Protein AF-A0A8E0V0X7-F1 (afdb_monomer)

Mean predicted aligned error: 11.11 Å

Organism: NCBI:txid91492

pLDDT: mean 77.58, std 14.42, range [31.06, 97.88]

Structure (mmCIF, N/CA/C/O backbone):
data_AF-A0A8E0V0X7-F1
#
_entry.id   AF-A0A8E0V0X7-F1
#
loop_
_atom_site.group_PDB
_atom_site.id
_atom_site.type_symbol
_atom_site.label_atom_id
_atom_site.label_alt_id
_atom_site.label_comp_id
_atom_site.label_asym_id
_atom_site.label_entity_id
_atom_site.label_seq_id
_atom_site.pdbx_PDB_ins_code
_atom_site.Cartn_x
_atom_site.Cartn_y
_atom_site.Cartn_z
_atom_site.occupancy
_atom_site.B_iso_or_equiv
_atom_site.auth_seq_id
_atom_site.auth_comp_id
_atom_site.auth_asym_id
_atom_site.auth_atom_id
_atom_site.pdbx_PDB_model_num
ATOM 1 N N . MET A 1 1 ? 5.341 22.296 15.695 1.00 73.69 1 MET A N 1
ATOM 2 C CA . MET A 1 1 ? 4.302 22.949 14.866 1.00 73.69 1 MET A CA 1
ATOM 3 C C . MET A 1 1 ? 3.496 23.935 15.708 1.00 73.69 1 MET A C 1
ATOM 5 O O . MET A 1 1 ? 3.380 23.708 16.909 1.00 73.69 1 MET A O 1
ATOM 9 N N . LYS A 1 2 ? 2.974 25.011 15.111 1.00 76.94 2 LYS A N 1
ATOM 10 C CA . LYS A 1 2 ? 2.013 25.957 15.705 1.00 76.94 2 LYS A CA 1
ATOM 11 C C . LYS A 1 2 ? 0.987 26.369 14.646 1.00 76.94 2 LYS A C 1
ATOM 13 O O . LYS A 1 2 ? 1.345 26.444 13.472 1.00 76.94 2 LYS A O 1
ATOM 18 N N . TYR A 1 3 ? -0.249 26.637 15.056 1.00 81.25 3 TYR A N 1
ATOM 19 C CA . TYR A 1 3 ? -1.213 27.289 14.177 1.00 81.25 3 TYR A CA 1
ATOM 20 C C . TYR A 1 3 ? -0.900 28.785 14.096 1.00 81.25 3 TYR A C 1
ATOM 22 O O . TYR A 1 3 ? -0.595 29.407 15.115 1.00 81.25 3 TYR A O 1
ATOM 30 N N . VAL A 1 4 ? -0.925 29.334 12.887 1.00 87.38 4 VAL A N 1
ATOM 31 C CA . VAL A 1 4 ? -0.727 30.755 12.598 1.00 87.38 4 VAL A CA 1
ATOM 32 C C . VAL A 1 4 ? -1.836 31.181 11.657 1.00 87.38 4 VAL A C 1
ATOM 34 O O . VAL A 1 4 ? -2.004 30.581 10.603 1.00 87.38 4 VAL A O 1
ATOM 37 N N . GLU A 1 5 ? -2.612 32.178 12.053 1.00 91.25 5 GLU A N 1
ATOM 38 C CA . GLU A 1 5 ? -3.647 32.746 11.199 1.00 91.25 5 GLU A CA 1
ATOM 39 C C . GLU A 1 5 ? -3.070 33.940 10.434 1.00 91.25 5 GLU A C 1
ATOM 41 O O . GLU A 1 5 ? -2.552 34.876 11.039 1.00 91.25 5 GLU A O 1
ATOM 46 N N . GLU A 1 6 ? -3.142 33.898 9.105 1.00 91.81 6 GLU A N 1
ATOM 47 C CA . GLU A 1 6 ? -2.741 34.994 8.218 1.00 91.81 6 GLU A CA 1
ATOM 48 C C . GLU A 1 6 ? -3.850 35.198 7.182 1.00 91.81 6 GLU A C 1
ATOM 50 O O . GLU A 1 6 ? -4.274 34.248 6.525 1.00 91.81 6 GLU A O 1
ATOM 55 N N . ASN A 1 7 ? -4.349 36.429 7.036 1.00 90.69 7 ASN A N 1
ATOM 56 C CA . ASN A 1 7 ? -5.438 36.766 6.105 1.00 90.69 7 ASN A CA 1
ATOM 57 C C . ASN A 1 7 ? -6.680 35.856 6.246 1.00 90.69 7 ASN A C 1
ATOM 59 O O . ASN A 1 7 ? -7.242 35.412 5.247 1.00 90.69 7 ASN A O 1
ATOM 63 N N . SER A 1 8 ? -7.080 35.543 7.487 1.00 87.06 8 SER A N 1
ATOM 64 C CA . SER A 1 8 ? -8.198 34.634 7.811 1.00 87.06 8 SER A CA 1
ATOM 65 C C . SER A 1 8 ? -8.028 33.190 7.315 1.00 87.06 8 SER A C 1
ATOM 67 O O . SER A 1 8 ? -8.990 32.424 7.267 1.00 87.06 8 SER A O 1
ATOM 69 N N . ILE A 1 9 ? -6.804 32.795 6.958 1.00 84.19 9 ILE A N 1
ATOM 70 C CA . ILE A 1 9 ? -6.441 31.415 6.643 1.00 84.19 9 ILE A CA 1
ATOM 71 C C . ILE A 1 9 ? -5.596 30.879 7.799 1.00 84.19 9 ILE A C 1
ATOM 73 O O . ILE A 1 9 ? -4.605 31.486 8.203 1.00 84.19 9 ILE A O 1
ATOM 77 N N . LEU A 1 10 ? -5.996 29.727 8.339 1.00 83.62 10 LEU A N 1
ATOM 78 C CA . LEU A 1 10 ? -5.277 29.052 9.414 1.00 83.62 10 LEU A CA 1
ATOM 79 C C . LEU A 1 10 ? -4.190 28.142 8.833 1.00 83.62 10 LEU A C 1
ATOM 81 O O . LEU A 1 10 ? -4.474 27.092 8.257 1.00 83.62 10 LEU A O 1
ATOM 85 N N . TYR A 1 11 ? -2.935 28.524 9.023 1.00 82.25 11 TYR A N 1
ATOM 86 C CA . TYR A 1 11 ? -1.763 27.772 8.596 1.00 82.25 11 TYR A CA 1
ATOM 87 C C . TYR A 1 11 ? -1.196 26.939 9.740 1.00 82.25 11 TYR A C 1
ATOM 89 O O . TYR A 1 11 ? -1.152 27.369 10.891 1.00 82.25 11 TYR A O 1
ATOM 97 N N . LEU A 1 12 ? -0.680 25.755 9.418 1.00 79.88 12 LEU A N 1
ATOM 98 C CA . LEU A 1 12 ? 0.163 24.986 10.325 1.00 79.88 12 LEU A CA 1
ATOM 99 C C . LEU A 1 12 ? 1.628 25.253 9.973 1.00 79.88 12 LEU A C 1
ATOM 101 O O . LEU A 1 12 ? 2.114 24.793 8.943 1.00 79.88 12 LEU A O 1
ATOM 105 N N . GLN A 1 13 ? 2.342 25.978 10.830 1.00 80.94 13 GLN A N 1
ATOM 106 C CA . GLN A 1 13 ? 3.747 26.317 10.608 1.00 80.94 13 GLN A CA 1
ATOM 107 C C . GLN A 1 13 ? 4.673 25.515 11.526 1.00 80.94 13 GLN A C 1
ATOM 109 O O . GLN A 1 13 ? 4.383 25.257 12.703 1.00 80.94 13 GLN A O 1
ATOM 114 N N . TYR A 1 14 ? 5.839 25.142 11.000 1.00 73.88 14 TYR A N 1
ATOM 115 C CA . TYR A 1 14 ? 6.911 24.567 11.803 1.00 73.88 14 TYR A CA 1
ATOM 116 C C . TYR A 1 14 ? 7.523 25.634 12.716 1.00 73.88 14 TYR A C 1
ATOM 118 O O . TYR A 1 14 ? 7.797 26.757 12.300 1.00 73.88 14 TYR A O 1
ATOM 126 N N . ASN A 1 15 ? 7.721 25.291 13.990 1.00 69.69 15 ASN A N 1
ATOM 127 C CA . ASN A 1 15 ? 8.281 26.217 14.970 1.00 69.69 15 ASN A CA 1
ATOM 128 C C . ASN A 1 15 ? 9.776 25.926 15.129 1.00 69.69 15 ASN A C 1
ATOM 130 O O . ASN A 1 15 ? 10.178 25.198 16.033 1.00 69.69 15 ASN A O 1
ATOM 134 N N . VAL A 1 16 ? 10.577 26.506 14.233 1.00 66.94 16 VAL A N 1
ATOM 135 C CA . VAL A 1 16 ? 12.039 26.325 14.169 1.00 66.94 16 VAL A CA 1
ATOM 136 C C . VAL A 1 16 ? 12.724 26.689 15.494 1.00 66.94 16 VAL A C 1
ATOM 138 O O . VAL A 1 16 ? 13.739 26.098 15.855 1.00 66.94 16 VAL A O 1
ATOM 141 N N . THR A 1 17 ? 12.178 27.651 16.239 1.00 63.72 17 THR A N 1
ATOM 142 C CA . THR A 1 17 ? 12.771 28.176 17.475 1.00 63.72 17 THR A CA 1
ATOM 143 C C . THR A 1 17 ? 12.666 27.195 18.643 1.00 63.72 17 THR A C 1
ATOM 145 O O . THR A 1 17 ? 13.581 27.127 19.459 1.00 63.72 17 THR A O 1
ATOM 148 N N . ARG A 1 18 ? 11.587 26.401 18.702 1.00 61.84 18 ARG A N 1
ATOM 149 C CA . ARG A 1 18 ? 11.367 25.385 19.747 1.00 61.84 18 ARG A CA 1
ATOM 150 C C . ARG A 1 18 ? 12.381 24.241 19.662 1.00 61.84 18 ARG A C 1
ATOM 152 O O . ARG A 1 18 ? 12.870 23.785 20.692 1.00 61.84 18 ARG A O 1
ATOM 159 N N . ASP A 1 19 ? 12.725 23.823 18.447 1.00 57.66 19 ASP A N 1
ATOM 160 C CA . ASP A 1 19 ? 13.541 22.624 18.219 1.00 57.66 19 ASP A CA 1
ATOM 161 C C . ASP A 1 19 ? 15.054 22.909 18.198 1.00 57.66 19 ASP A C 1
ATOM 163 O O . ASP A 1 19 ? 15.856 21.986 18.305 1.00 57.66 19 ASP A O 1
ATOM 167 N N . LYS A 1 20 ? 15.475 24.185 18.143 1.00 61.06 20 LYS A N 1
ATOM 168 C CA . LYS A 1 20 ? 16.893 24.574 18.297 1.00 61.06 20 LYS A CA 1
ATOM 169 C C . LYS A 1 20 ? 17.395 24.544 19.747 1.00 61.06 20 LYS A C 1
ATOM 171 O O . LYS A 1 20 ? 18.603 24.505 19.952 1.00 61.06 20 LYS A O 1
ATOM 176 N N . GLN A 1 21 ? 16.507 24.596 20.744 1.00 59.03 21 GLN A N 1
ATOM 177 C CA . GLN A 1 21 ? 16.893 24.775 22.155 1.00 59.03 21 GLN A CA 1
ATOM 178 C C . GLN A 1 21 ? 16.776 23.504 23.012 1.00 59.03 21 GLN A C 1
ATOM 180 O O . GLN A 1 21 ? 17.298 23.471 24.124 1.00 59.03 21 GLN A O 1
ATOM 185 N N . GLN A 1 22 ? 16.122 22.446 22.527 1.00 59.38 22 GLN A N 1
ATOM 186 C CA . GLN A 1 22 ? 15.947 21.185 23.256 1.00 59.38 22 GLN A CA 1
ATOM 187 C C . GLN A 1 22 ? 15.997 20.011 22.279 1.00 59.38 22 GLN A C 1
ATOM 189 O O . GLN A 1 22 ? 15.592 20.158 21.130 1.00 59.38 22 GLN A O 1
ATOM 194 N N . ARG A 1 23 ? 16.429 18.825 22.743 1.00 65.75 23 ARG A N 1
ATOM 195 C CA . ARG A 1 23 ? 16.149 17.577 22.012 1.00 65.75 23 ARG A CA 1
ATOM 196 C C . ARG A 1 23 ? 14.637 17.547 21.749 1.00 65.75 23 ARG A C 1
ATOM 198 O O . ARG A 1 23 ? 13.889 17.546 22.733 1.00 65.75 23 ARG A O 1
ATOM 205 N N . PRO A 1 24 ? 14.180 17.581 20.487 1.00 64.12 24 PRO A N 1
ATOM 206 C CA . PRO A 1 24 ? 12.766 17.733 20.190 1.00 64.12 24 PRO A CA 1
ATOM 207 C C . PRO A 1 24 ? 12.007 16.559 20.802 1.00 64.12 24 PRO A C 1
ATOM 209 O O . PRO A 1 24 ? 12.227 15.400 20.448 1.00 64.12 24 PRO A O 1
ATOM 212 N N . LYS A 1 25 ? 11.137 16.848 21.775 1.00 70.62 25 LYS A N 1
ATOM 213 C CA . LYS A 1 25 ? 10.213 15.839 22.294 1.00 70.62 25 LYS A CA 1
ATOM 214 C C . LYS A 1 25 ? 9.185 15.549 21.198 1.00 70.62 25 LYS A C 1
ATOM 216 O O . LYS A 1 25 ? 8.638 16.510 20.646 1.00 70.62 25 LYS A O 1
ATOM 221 N N . PRO A 1 26 ? 8.891 14.273 20.890 1.00 78.00 26 PRO A N 1
ATOM 222 C CA . PRO A 1 26 ? 7.844 13.954 19.932 1.00 78.00 26 PRO A CA 1
ATOM 223 C C . PRO A 1 26 ? 6.530 14.589 20.398 1.00 78.00 26 PRO A C 1
ATOM 225 O O . PRO A 1 26 ? 6.169 14.520 21.572 1.00 78.00 26 PRO A O 1
ATOM 228 N N . SER A 1 27 ? 5.838 15.253 19.476 1.00 76.12 27 SER A N 1
ATOM 229 C CA . SER A 1 27 ? 4.520 15.840 19.713 1.00 76.12 27 SER A CA 1
ATOM 230 C C . SER A 1 27 ? 3.569 15.363 18.626 1.00 76.12 27 SER A C 1
ATOM 232 O O . SER A 1 27 ? 3.966 15.234 17.469 1.00 76.12 27 SER A O 1
ATOM 234 N N . ILE A 1 28 ? 2.332 15.062 19.013 1.00 79.06 28 ILE A N 1
ATOM 235 C CA . ILE A 1 28 ? 1.307 14.504 18.130 1.00 79.06 28 ILE A CA 1
ATOM 236 C C . ILE A 1 28 ? 0.306 15.612 17.804 1.00 79.06 28 ILE A C 1
ATOM 238 O O . ILE A 1 28 ? -0.108 16.357 18.691 1.00 79.06 28 ILE A O 1
ATOM 242 N N . PHE A 1 29 ? -0.080 15.720 16.535 1.00 80.81 29 PHE A N 1
ATOM 243 C CA . PHE A 1 29 ? -1.134 16.619 16.074 1.00 80.81 29 PHE A CA 1
ATOM 244 C C . PHE A 1 29 ? -1.990 15.909 15.021 1.00 80.81 29 PHE A C 1
ATOM 246 O O . PHE A 1 29 ? -1.469 15.172 14.184 1.00 80.81 29 PHE A O 1
ATOM 253 N N . LEU A 1 30 ? -3.308 16.110 15.069 1.00 84.25 30 LEU A N 1
ATOM 254 C CA . LEU A 1 30 ? -4.240 15.533 14.103 1.00 84.25 30 LEU A CA 1
ATOM 255 C C . LEU A 1 30 ? -4.405 16.485 12.914 1.00 84.25 30 LEU A C 1
ATOM 257 O O . LEU A 1 30 ? -4.839 17.617 13.096 1.00 84.25 30 LEU A O 1
ATOM 261 N N . ILE A 1 31 ? -4.078 16.016 11.707 1.00 83.31 31 ILE A N 1
ATOM 262 C CA . ILE A 1 31 ? -4.257 16.789 10.462 1.00 83.31 31 ILE A CA 1
ATOM 263 C C . ILE A 1 31 ? -5.650 16.559 9.875 1.00 83.31 31 ILE A C 1
ATOM 265 O O . ILE A 1 31 ? -6.316 17.494 9.442 1.00 83.31 31 ILE A O 1
ATOM 269 N N . LYS A 1 32 ? -6.077 15.295 9.812 1.00 84.62 32 LYS A N 1
ATOM 270 C CA . LYS A 1 32 ? -7.306 14.888 9.134 1.00 84.62 32 LYS A CA 1
ATOM 271 C C . LYS A 1 32 ? -7.827 13.586 9.722 1.00 84.62 32 LYS A C 1
ATOM 273 O O . LYS A 1 32 ? -7.058 12.652 9.930 1.00 84.62 32 LYS A O 1
ATOM 278 N N . VAL A 1 33 ? -9.140 13.508 9.898 1.00 89.00 33 VAL A N 1
ATOM 279 C CA . VAL A 1 33 ? -9.874 12.270 10.168 1.00 89.00 33 VAL A CA 1
ATOM 280 C C . VAL A 1 33 ? -10.932 12.103 9.083 1.00 89.00 33 VAL A C 1
ATOM 282 O O . VAL A 1 33 ? -11.534 13.085 8.654 1.00 89.00 33 VAL A O 1
ATOM 285 N N . ASN A 1 34 ? -11.129 10.881 8.593 1.00 88.06 34 ASN A N 1
ATOM 286 C CA . ASN A 1 34 ? -12.222 10.574 7.674 1.00 88.06 34 ASN A CA 1
ATOM 287 C C . ASN A 1 34 ? -12.999 9.376 8.223 1.00 88.06 34 ASN A C 1
ATOM 289 O O . ASN A 1 34 ? -12.361 8.384 8.575 1.00 88.06 34 ASN A O 1
ATOM 293 N N . PRO A 1 35 ? -14.340 9.414 8.248 1.00 86.81 35 PRO A N 1
ATOM 294 C CA . PRO A 1 35 ? -15.169 8.293 8.687 1.00 86.81 35 PRO A CA 1
ATOM 295 C C . PRO A 1 35 ? -15.333 7.263 7.558 1.00 86.81 35 PRO A C 1
ATOM 297 O O . PRO A 1 35 ? -16.439 6.935 7.143 1.00 86.81 35 PRO A O 1
ATOM 300 N N . ARG A 1 36 ? -14.218 6.801 6.992 1.00 85.94 36 ARG A N 1
ATOM 301 C CA . ARG A 1 36 ? -14.188 5.774 5.947 1.00 85.94 36 ARG A CA 1
ATOM 302 C C . ARG A 1 36 ? -12.903 4.961 6.050 1.00 85.94 36 ARG A C 1
ATOM 304 O O . ARG A 1 36 ? -11.904 5.496 6.542 1.00 85.94 36 ARG A O 1
ATOM 311 N N . PRO A 1 37 ? -12.884 3.727 5.524 1.00 85.19 37 PRO A N 1
ATOM 312 C CA . PRO A 1 37 ? -11.637 3.004 5.369 1.00 85.19 37 PRO A CA 1
ATOM 313 C C . PRO A 1 37 ? -10.612 3.811 4.543 1.00 85.19 37 PRO A C 1
ATOM 315 O O . PRO A 1 37 ? -10.986 4.684 3.734 1.00 85.19 37 PRO A O 1
ATOM 318 N N . PRO A 1 38 ? -9.307 3.564 4.755 1.00 84.31 38 PRO A N 1
ATOM 319 C CA . PRO A 1 38 ? -8.259 4.179 3.951 1.00 84.31 38 PRO A CA 1
ATOM 320 C C . PRO A 1 38 ? -8.398 3.795 2.468 1.00 84.31 38 PRO A C 1
ATOM 322 O O . PRO A 1 38 ? -9.196 2.942 2.090 1.00 84.31 38 PRO A O 1
ATOM 325 N N . GLY A 1 39 ? -7.639 4.467 1.598 1.00 84.75 39 GLY A N 1
ATOM 326 C CA . GLY A 1 39 ? -7.574 4.068 0.186 1.00 84.75 39 GLY A CA 1
ATOM 327 C C . GLY A 1 39 ? -6.999 2.655 0.018 1.00 84.75 39 GLY A C 1
ATOM 328 O O . GLY A 1 39 ? -6.403 2.126 0.952 1.00 84.75 39 GLY A O 1
ATOM 329 N N . TYR A 1 40 ? -7.137 2.082 -1.184 1.00 82.12 40 TYR A N 1
ATOM 330 C CA . TYR A 1 40 ? -6.767 0.693 -1.503 1.00 82.12 40 TYR A CA 1
ATOM 331 C C . TYR A 1 40 ? -5.421 0.251 -0.910 1.00 82.12 40 TYR A C 1
ATOM 333 O O . TYR A 1 40 ? -5.373 -0.735 -0.191 1.00 82.12 40 TYR A O 1
ATOM 341 N N . TYR A 1 41 ? -4.348 1.018 -1.114 1.00 79.00 41 TYR A N 1
ATOM 342 C CA . TYR A 1 41 ? -3.033 0.646 -0.583 1.00 79.00 41 TYR A CA 1
ATOM 343 C C . TYR A 1 41 ? -2.991 0.633 0.948 1.00 79.00 41 TYR A C 1
ATOM 345 O O . TYR A 1 41 ? -2.468 -0.305 1.527 1.00 79.00 41 TYR A O 1
ATOM 353 N N . GLY A 1 42 ? -3.639 1.591 1.619 1.00 80.44 42 GLY A N 1
ATOM 354 C CA . GLY A 1 42 ? -3.730 1.579 3.081 1.00 80.44 42 GLY A CA 1
ATOM 355 C C . GLY A 1 42 ? -4.543 0.398 3.622 1.00 80.44 42 GLY A C 1
ATOM 356 O O . GLY A 1 42 ? -4.217 -0.120 4.683 1.00 80.44 42 GLY A O 1
ATOM 357 N N . LEU A 1 43 ? -5.569 -0.054 2.893 1.00 86.81 43 LEU A N 1
ATOM 358 C CA . LEU A 1 43 ? -6.314 -1.273 3.230 1.00 86.81 43 LEU A CA 1
ATOM 359 C C . LEU A 1 43 ? -5.427 -2.513 3.113 1.00 86.81 43 LEU A C 1
ATOM 361 O O . LEU A 1 43 ? -5.338 -3.298 4.054 1.00 86.81 43 LEU A O 1
ATOM 365 N N . THR A 1 44 ? -4.745 -2.661 1.979 1.00 82.25 44 THR A N 1
ATOM 366 C CA . THR A 1 44 ? -3.874 -3.806 1.711 1.00 82.25 44 THR A CA 1
ATOM 367 C C . THR A 1 44 ? -2.716 -3.875 2.705 1.00 82.25 44 THR A C 1
ATOM 369 O O . THR A 1 44 ? -2.408 -4.945 3.226 1.00 82.25 44 THR A O 1
ATOM 372 N N . SER A 1 45 ? -2.124 -2.730 3.040 1.00 77.88 45 SER A N 1
ATOM 373 C CA . SER A 1 45 ? -1.036 -2.644 4.011 1.00 77.88 45 SER A CA 1
ATOM 374 C C . SER A 1 45 ? -1.487 -3.021 5.416 1.00 77.88 45 SER A C 1
ATOM 376 O O . SER A 1 45 ? -0.770 -3.741 6.094 1.00 77.88 45 SER A O 1
ATOM 378 N N . LEU A 1 46 ? -2.697 -2.646 5.847 1.00 82.31 46 LEU A N 1
ATOM 379 C CA . LEU A 1 46 ? -3.253 -3.127 7.119 1.00 82.31 46 LEU A CA 1
ATOM 380 C C . LEU A 1 46 ? -3.490 -4.641 7.108 1.00 82.31 46 LEU A C 1
ATOM 382 O O . LEU A 1 46 ? -3.139 -5.318 8.077 1.00 82.31 46 LEU A O 1
ATOM 386 N N . ALA A 1 47 ? -4.044 -5.166 6.013 1.00 86.19 47 ALA A N 1
ATOM 387 C CA . ALA A 1 47 ? -4.312 -6.591 5.862 1.00 86.19 47 ALA A CA 1
ATOM 388 C C . ALA A 1 47 ? -3.026 -7.413 5.909 1.00 86.19 47 ALA A C 1
ATOM 390 O O . ALA A 1 47 ? -2.977 -8.428 6.596 1.00 86.19 47 ALA A O 1
ATOM 391 N N . TRP A 1 48 ? -1.954 -6.962 5.260 1.00 80.50 48 TRP A N 1
ATOM 392 C CA . TRP A 1 48 ? -0.670 -7.628 5.413 1.00 80.50 48 TRP A CA 1
ATOM 393 C C . TRP A 1 48 ? -0.076 -7.383 6.782 1.00 80.50 48 TRP A C 1
ATOM 395 O O . TRP A 1 48 ? 0.313 -8.347 7.422 1.00 80.50 48 TRP A O 1
ATOM 405 N N . THR A 1 49 ? 0.031 -6.145 7.262 1.00 80.62 49 THR A N 1
ATOM 406 C CA . THR A 1 49 ? 0.731 -5.8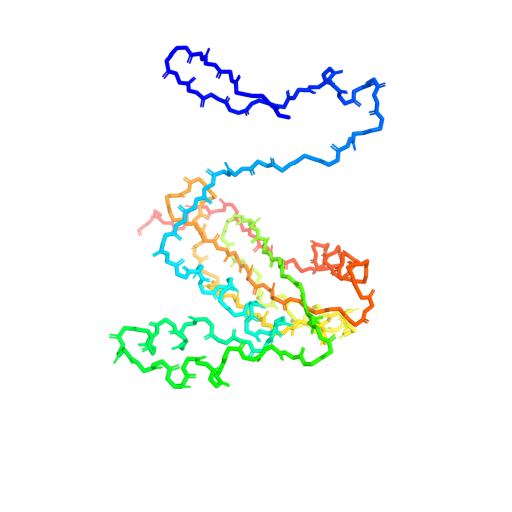55 8.522 1.00 80.62 49 THR A CA 1
ATOM 407 C C . THR A 1 49 ? 0.091 -6.571 9.701 1.00 80.62 49 THR A C 1
ATOM 409 O O . THR A 1 49 ? 0.809 -7.122 10.532 1.00 80.62 49 THR A O 1
ATOM 412 N N . TYR A 1 50 ? -1.235 -6.594 9.773 1.00 85.69 50 TYR A N 1
ATOM 413 C CA . TYR A 1 50 ? -1.952 -7.096 10.937 1.00 85.69 50 TYR A CA 1
ATOM 414 C C . TYR A 1 50 ? -2.745 -8.370 10.671 1.00 85.69 50 TYR A C 1
ATOM 416 O O . TYR A 1 50 ? -3.193 -8.974 11.633 1.00 85.69 50 TYR A O 1
ATOM 424 N N . GLY A 1 51 ? -2.922 -8.799 9.422 1.00 88.12 51 GLY A N 1
ATOM 425 C CA . GLY A 1 51 ? -3.796 -9.932 9.096 1.00 88.12 51 GLY A CA 1
ATOM 426 C C . GLY A 1 51 ? -5.281 -9.569 9.070 1.00 88.12 51 GLY A C 1
ATOM 427 O O . GLY A 1 51 ? -6.118 -10.459 8.963 1.00 88.12 51 GLY A O 1
ATOM 428 N N . VAL A 1 52 ? -5.617 -8.277 9.166 1.00 90.94 52 VAL A N 1
ATOM 429 C CA . VAL A 1 52 ? -6.998 -7.797 9.306 1.00 90.94 52 VAL A CA 1
ATOM 430 C C . VAL A 1 52 ? -7.446 -7.077 8.036 1.00 90.94 52 VAL A C 1
ATOM 432 O O . VAL A 1 52 ? -6.923 -6.015 7.694 1.00 90.94 52 VAL A O 1
ATOM 435 N N . ASP A 1 53 ? -8.452 -7.622 7.354 1.00 91.44 53 ASP A N 1
ATOM 436 C CA . ASP A 1 53 ? -9.037 -7.014 6.155 1.00 91.44 53 ASP A CA 1
ATOM 437 C C . ASP A 1 53 ? -10.109 -5.975 6.524 1.00 91.44 53 ASP A C 1
ATOM 439 O O . ASP A 1 53 ? -11.281 -6.281 6.750 1.00 91.44 53 ASP A O 1
ATOM 443 N N . TYR A 1 54 ? -9.705 -4.707 6.547 1.00 91.44 54 TYR A N 1
ATOM 444 C CA . TYR A 1 54 ? -10.585 -3.589 6.892 1.00 91.44 54 TYR A CA 1
ATOM 445 C C . TYR A 1 54 ? -11.703 -3.345 5.869 1.00 91.44 54 TYR A C 1
ATOM 447 O O . TYR A 1 54 ? -12.722 -2.748 6.222 1.00 91.44 54 TYR A O 1
ATOM 455 N N . PHE A 1 55 ? -11.547 -3.783 4.616 1.00 91.62 55 PHE A N 1
ATOM 456 C CA . PHE A 1 55 ? -12.612 -3.664 3.625 1.00 91.62 55 PHE A CA 1
ATOM 457 C C . PHE A 1 55 ? -13.699 -4.701 3.897 1.00 91.62 55 PHE A C 1
ATOM 459 O O . PHE A 1 55 ? -14.875 -4.345 3.972 1.00 91.62 55 PHE A O 1
ATOM 466 N N . ALA A 1 56 ? -13.305 -5.953 4.139 1.00 92.94 56 ALA A N 1
ATOM 467 C CA . ALA A 1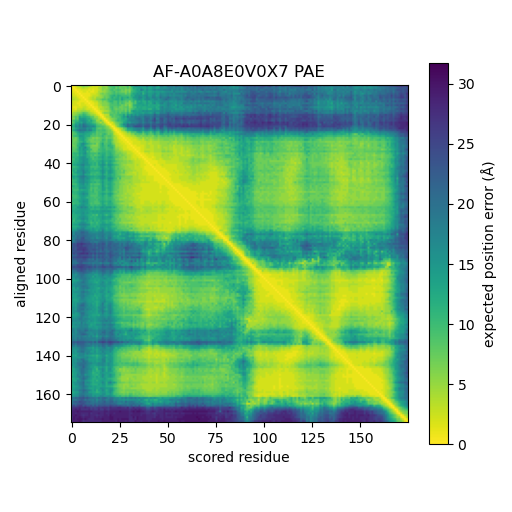 56 ? -14.230 -7.009 4.537 1.00 92.94 56 ALA A CA 1
ATOM 468 C C . ALA A 1 56 ? -14.976 -6.640 5.829 1.00 92.94 56 ALA A C 1
ATOM 470 O O . ALA A 1 56 ? -16.203 -6.744 5.879 1.00 92.94 56 ALA A O 1
ATOM 471 N N . LEU A 1 57 ? -14.270 -6.119 6.840 1.00 94.50 57 LEU A N 1
ATOM 472 C CA . LEU A 1 57 ? -14.898 -5.634 8.074 1.00 94.50 57 LEU A CA 1
ATOM 473 C C . LEU A 1 57 ? -15.889 -4.490 7.818 1.00 94.50 57 LEU A C 1
ATOM 475 O O . LEU A 1 57 ? -16.962 -4.465 8.417 1.00 94.50 57 LEU A O 1
ATOM 479 N N . HIS A 1 58 ? -15.571 -3.563 6.911 1.00 93.00 58 HIS A N 1
ATOM 480 C CA . HIS A 1 58 ? -16.478 -2.472 6.556 1.00 93.00 58 HIS A CA 1
ATOM 481 C C . HIS A 1 58 ? -17.757 -2.974 5.866 1.00 93.00 58 HIS A C 1
ATOM 483 O O . HIS A 1 58 ? -18.848 -2.494 6.172 1.00 93.00 58 HIS A O 1
ATOM 489 N N . VAL A 1 59 ? -17.643 -3.973 4.984 1.00 94.38 59 VAL A N 1
ATOM 490 C CA . VAL A 1 59 ? -18.800 -4.625 4.349 1.00 94.38 59 VAL A CA 1
ATOM 491 C C . VAL A 1 59 ? -19.651 -5.355 5.389 1.00 94.38 59 VAL A C 1
ATOM 493 O O . VAL A 1 59 ? -20.867 -5.183 5.410 1.00 94.38 59 VAL A O 1
ATOM 496 N N . LEU A 1 60 ? -19.035 -6.120 6.294 1.00 96.31 60 LEU A N 1
ATOM 497 C CA . LEU A 1 60 ? -19.757 -6.816 7.365 1.00 96.31 60 LEU A CA 1
ATOM 498 C C . LEU A 1 60 ? -20.466 -5.842 8.309 1.00 96.31 60 LEU A C 1
ATOM 500 O O . LEU A 1 60 ? -21.596 -6.099 8.719 1.00 96.31 60 LEU A O 1
ATOM 504 N N . HIS A 1 61 ? -19.841 -4.700 8.598 1.00 94.38 61 HIS A N 1
ATOM 505 C CA . HIS A 1 61 ? -20.464 -3.629 9.366 1.00 94.38 61 HIS A CA 1
ATOM 506 C C . HIS A 1 61 ? -21.708 -3.077 8.662 1.00 94.38 61 HIS A C 1
ATOM 508 O O . HIS A 1 61 ? -22.741 -2.903 9.302 1.00 94.38 61 HIS A O 1
ATOM 514 N N . ALA A 1 62 ? -21.653 -2.859 7.345 1.00 95.00 62 ALA A N 1
ATOM 515 C CA . ALA A 1 62 ? -22.821 -2.431 6.572 1.00 95.00 62 ALA A CA 1
ATOM 516 C C . ALA A 1 62 ? -23.963 -3.469 6.578 1.00 95.00 62 ALA A C 1
ATOM 518 O O . ALA A 1 62 ? -25.126 -3.097 6.450 1.00 95.00 62 ALA A O 1
ATOM 519 N N . LEU A 1 63 ? -23.639 -4.754 6.757 1.00 97.25 63 LEU A N 1
ATOM 520 C CA . LEU A 1 63 ? -24.603 -5.853 6.874 1.00 97.25 63 LEU A CA 1
ATOM 521 C C . LEU A 1 63 ? -25.090 -6.104 8.314 1.00 97.25 63 LEU A C 1
ATOM 523 O O . LEU A 1 63 ? -25.975 -6.933 8.509 1.00 97.25 63 LEU A O 1
ATOM 527 N N . GLY A 1 64 ? -24.523 -5.428 9.319 1.00 97.25 64 GLY A N 1
ATOM 528 C CA . GLY A 1 64 ? -24.837 -5.664 10.733 1.00 97.25 64 GLY A CA 1
ATOM 529 C C . GLY A 1 64 ? -24.330 -7.007 11.280 1.00 97.25 64 GLY A C 1
ATOM 530 O O . GLY A 1 64 ? -24.808 -7.467 12.316 1.00 97.25 64 GLY A O 1
ATOM 531 N N . ASP A 1 65 ? -23.374 -7.656 10.609 1.00 97.88 65 ASP A N 1
ATOM 532 C CA . ASP A 1 65 ? -22.843 -8.965 11.011 1.00 97.88 65 ASP A CA 1
ATOM 533 C C . ASP A 1 65 ? -21.724 -8.825 12.052 1.00 97.88 65 ASP A C 1
ATOM 535 O O . ASP A 1 65 ? -20.536 -9.028 11.788 1.00 97.88 65 ASP A O 1
ATOM 539 N N . GLU A 1 66 ? -22.104 -8.456 13.273 1.00 96.62 66 GLU A N 1
ATOM 540 C CA . GLU A 1 66 ? -21.139 -8.243 14.350 1.00 96.62 66 GLU A CA 1
ATOM 541 C C . GLU A 1 66 ? -20.363 -9.504 14.748 1.00 96.62 66 GLU A C 1
ATOM 543 O O . GLU A 1 66 ? -19.230 -9.414 15.226 1.00 96.62 66 GLU A O 1
ATOM 548 N N . ALA A 1 67 ? -20.970 -10.683 14.586 1.00 97.62 67 ALA A N 1
ATOM 549 C CA . ALA A 1 67 ? -20.335 -11.943 14.944 1.00 97.62 67 ALA A CA 1
ATOM 550 C C . ALA A 1 67 ? -19.105 -12.195 14.064 1.00 97.62 67 ALA A C 1
ATOM 552 O O . ALA A 1 67 ? -18.025 -12.480 14.588 1.00 97.62 67 ALA A O 1
ATOM 553 N N . ARG A 1 68 ? -19.238 -12.018 12.741 1.00 96.75 68 ARG A N 1
ATOM 554 C CA . ARG A 1 68 ? -18.098 -12.132 11.823 1.00 96.75 68 ARG A CA 1
ATOM 555 C C . ARG A 1 68 ? -17.112 -10.985 11.976 1.00 96.75 68 ARG A C 1
ATOM 557 O O . ARG A 1 68 ? -15.917 -11.232 11.868 1.00 96.75 68 ARG A O 1
ATOM 564 N N . ILE A 1 69 ? -17.571 -9.768 12.280 1.00 96.56 69 ILE A N 1
ATOM 565 C CA . ILE A 1 69 ? -16.658 -8.650 12.570 1.00 96.56 69 ILE A CA 1
ATOM 566 C C . ILE A 1 69 ? -15.729 -9.018 13.722 1.00 96.56 69 ILE A C 1
ATOM 568 O O . ILE A 1 69 ? -14.516 -8.906 13.571 1.00 96.56 69 ILE A O 1
ATOM 572 N N . ARG A 1 70 ? -16.275 -9.502 14.844 1.00 95.31 70 ARG A N 1
ATOM 573 C CA . ARG A 1 70 ? -15.468 -9.923 15.997 1.00 95.31 70 ARG A CA 1
ATOM 574 C C . ARG A 1 70 ? -14.499 -11.041 15.616 1.00 95.31 70 ARG A C 1
ATOM 576 O O . ARG A 1 70 ? -13.314 -10.914 15.879 1.00 95.31 70 ARG A O 1
ATOM 583 N N . ALA A 1 71 ? -14.981 -12.073 14.925 1.00 94.94 71 ALA A N 1
ATOM 584 C CA . ALA A 1 71 ? -14.150 -13.211 14.533 1.00 94.94 71 ALA A CA 1
ATOM 585 C C . ALA A 1 71 ? -13.000 -12.852 13.570 1.00 94.94 71 ALA A C 1
ATOM 587 O O . ALA A 1 71 ? -11.970 -13.518 13.583 1.00 94.94 71 ALA A O 1
ATOM 588 N N . LEU A 1 72 ? -13.175 -11.833 12.723 1.00 93.75 72 LEU A N 1
ATOM 589 C CA . LEU A 1 72 ? -12.197 -11.427 11.705 1.00 93.75 72 LEU A CA 1
ATOM 590 C C . LEU A 1 72 ? -11.361 -10.200 12.102 1.00 93.75 72 LEU A C 1
ATOM 592 O O . LEU A 1 72 ? -10.493 -9.786 11.338 1.00 93.75 72 LEU A O 1
ATOM 596 N N . SER A 1 73 ? -11.601 -9.614 13.277 1.00 93.56 73 SER A N 1
ATOM 597 C CA . SER A 1 73 ? -10.817 -8.480 13.797 1.00 93.56 73 SER A CA 1
ATOM 598 C C . SER A 1 73 ? -9.595 -8.924 14.607 1.00 93.56 73 SER A C 1
ATOM 600 O O . SER A 1 73 ? -9.017 -8.120 15.336 1.00 93.56 73 SER A O 1
ATOM 602 N N . GLU A 1 74 ? -9.204 -10.192 14.487 1.00 91.81 74 GLU A N 1
ATOM 603 C CA . GLU A 1 74 ? -8.086 -10.778 15.218 1.00 91.81 74 GLU A CA 1
ATOM 604 C C . GLU A 1 74 ? -6.775 -10.549 14.456 1.00 91.81 74 GLU A C 1
ATOM 606 O O . GLU A 1 74 ? -6.599 -11.090 13.358 1.00 91.81 74 GLU A O 1
ATOM 611 N N . PRO A 1 75 ? -5.842 -9.741 14.993 1.00 88.94 75 PRO A N 1
ATOM 612 C CA . PRO A 1 75 ? -4.563 -9.533 14.346 1.00 88.94 75 PRO A CA 1
ATOM 613 C C . PRO A 1 75 ? -3.652 -10.755 14.504 1.00 88.94 75 PRO A C 1
ATOM 615 O O . PRO A 1 75 ? -3.879 -11.645 15.325 1.00 88.94 75 PRO A O 1
ATOM 618 N N . PHE A 1 76 ? -2.544 -10.776 13.766 1.00 81.62 76 PHE A N 1
ATOM 619 C CA . PHE A 1 76 ? -1.510 -11.783 13.974 1.00 81.62 76 PHE A CA 1
ATOM 620 C C . PHE A 1 76 ? -0.998 -11.787 15.420 1.00 81.62 76 PHE A C 1
ATOM 622 O O . PHE A 1 76 ? -0.576 -10.761 15.955 1.00 81.62 76 PHE A O 1
ATOM 629 N N . MET A 1 77 ? -0.930 -12.981 16.011 1.00 78.62 77 MET A N 1
ATOM 630 C CA . MET A 1 77 ? -0.481 -13.198 17.394 1.00 78.62 77 MET A CA 1
ATOM 631 C C . MET A 1 77 ? 0.930 -12.663 17.683 1.00 78.62 77 MET A C 1
ATOM 633 O O . MET A 1 77 ? 1.240 -12.311 18.817 1.00 78.62 77 MET A O 1
ATOM 637 N N . CYS A 1 78 ? 1.789 -12.589 16.663 1.00 74.75 78 CYS A N 1
ATOM 638 C CA . CYS A 1 78 ? 3.166 -12.107 16.783 1.00 74.75 78 CYS A CA 1
ATOM 639 C C . CYS A 1 78 ? 3.314 -10.595 16.523 1.00 74.75 78 CYS A C 1
ATOM 641 O O . CYS A 1 78 ? 4.438 -10.105 16.427 1.00 74.75 78 CYS A O 1
ATOM 643 N N . GLY A 1 79 ? 2.205 -9.856 16.407 1.00 69.31 79 GLY A N 1
ATOM 644 C CA . GLY A 1 79 ? 2.208 -8.418 16.152 1.00 69.31 79 GLY A CA 1
ATOM 645 C C . GLY A 1 79 ? 2.389 -8.036 14.673 1.00 69.31 79 GLY A C 1
ATOM 646 O O . GLY A 1 79 ? 2.243 -8.885 13.790 1.00 69.31 79 GLY A O 1
ATOM 647 N N . PRO A 1 80 ? 2.670 -6.745 14.396 1.00 63.22 80 PRO A N 1
ATOM 648 C CA . PRO A 1 80 ? 2.796 -6.214 13.043 1.00 63.22 80 PRO A CA 1
ATOM 649 C C . PRO A 1 80 ? 3.884 -6.942 12.251 1.00 63.22 80 PRO A C 1
ATOM 651 O O . PRO A 1 80 ? 5.024 -7.037 12.702 1.00 63.22 80 PRO A O 1
ATOM 654 N N . GLN A 1 81 ? 3.554 -7.409 11.051 1.00 71.88 81 GLN A N 1
ATOM 655 C CA . GLN A 1 81 ? 4.493 -8.136 10.200 1.00 71.88 81 GLN A CA 1
ATOM 656 C C . GLN A 1 81 ? 5.184 -7.254 9.141 1.00 71.88 81 GLN A C 1
ATOM 658 O O . GLN A 1 81 ? 6.230 -7.658 8.630 1.00 71.88 81 GLN A O 1
ATOM 663 N N . TYR A 1 82 ? 4.650 -6.063 8.812 1.00 63.16 82 TYR A N 1
ATOM 664 C CA . TYR A 1 82 ? 5.091 -5.253 7.655 1.00 63.16 82 TYR A CA 1
ATOM 665 C C . TYR A 1 82 ? 4.911 -3.726 7.843 1.00 63.16 82 TYR A C 1
ATOM 667 O O . TYR A 1 82 ? 4.216 -3.295 8.762 1.00 63.16 82 TYR A O 1
ATOM 675 N N . ASP A 1 83 ? 5.503 -2.918 6.952 1.00 54.53 83 ASP A N 1
ATOM 676 C CA . ASP A 1 83 ? 5.408 -1.441 6.876 1.00 54.53 83 ASP A CA 1
ATOM 677 C C . ASP A 1 83 ? 5.350 -1.023 5.378 1.00 54.53 83 ASP A C 1
ATOM 679 O O . ASP A 1 83 ? 5.950 -1.699 4.544 1.00 54.53 83 ASP A O 1
ATOM 683 N N . ASP A 1 84 ? 4.677 0.081 5.019 1.00 51.47 84 ASP A N 1
ATOM 684 C CA . ASP A 1 84 ? 4.328 0.449 3.621 1.00 51.47 84 ASP A CA 1
ATOM 685 C C . ASP A 1 84 ? 4.828 1.844 3.170 1.00 51.47 84 ASP A C 1
ATOM 687 O O . ASP A 1 84 ? 4.924 2.764 3.985 1.00 51.47 84 ASP A O 1
ATOM 691 N N . LEU A 1 85 ? 5.111 2.018 1.864 1.00 52.25 85 LEU A N 1
ATOM 692 C CA . LEU A 1 85 ? 5.629 3.237 1.215 1.00 52.25 85 LEU A CA 1
ATOM 693 C C . LEU A 1 85 ? 5.131 3.413 -0.244 1.00 52.25 85 LEU A C 1
ATOM 695 O O . LEU A 1 85 ? 4.873 2.453 -0.953 1.00 52.25 85 LEU A O 1
ATOM 699 N N . SER A 1 86 ? 5.068 4.656 -0.749 1.00 46.66 86 SER A N 1
ATOM 700 C CA . SER A 1 86 ? 4.730 4.969 -2.162 1.00 46.66 86 SER A CA 1
ATOM 701 C C . SER A 1 86 ? 5.630 6.072 -2.762 1.00 46.66 86 SER A C 1
ATOM 703 O O . SER A 1 86 ? 6.063 6.966 -2.034 1.00 46.66 86 SER A O 1
ATOM 705 N N . ARG A 1 87 ? 5.919 6.022 -4.082 1.00 46.28 87 ARG A N 1
ATOM 706 C CA . ARG A 1 87 ? 6.791 6.967 -4.840 1.00 46.28 87 ARG A CA 1
ATOM 707 C C . ARG A 1 87 ? 6.025 7.680 -5.974 1.00 46.28 87 ARG A C 1
ATOM 709 O O . ARG A 1 87 ? 5.015 7.167 -6.449 1.00 46.28 87 ARG A O 1
ATOM 716 N N . ARG A 1 88 ? 6.500 8.861 -6.408 1.00 45.09 88 ARG A N 1
ATOM 717 C CA . ARG A 1 88 ? 5.936 9.685 -7.504 1.00 45.09 88 ARG A CA 1
ATOM 718 C C . ARG A 1 88 ? 7.027 10.277 -8.407 1.00 45.09 88 ARG A C 1
ATOM 720 O O . ARG A 1 88 ? 7.975 10.815 -7.848 1.00 45.09 88 ARG A O 1
ATOM 727 N N . GLU A 1 89 ? 6.847 10.242 -9.734 1.00 49.72 89 GLU A N 1
ATOM 728 C CA . GLU A 1 89 ? 7.636 10.987 -10.755 1.00 49.72 89 GLU A CA 1
ATOM 729 C C . GLU A 1 89 ? 6.755 11.305 -12.001 1.00 49.72 89 GLU A C 1
ATOM 731 O O . GLU A 1 89 ? 5.582 10.922 -11.997 1.00 49.72 89 GLU A O 1
ATOM 736 N N . GLU A 1 90 ? 7.279 12.004 -13.033 1.00 42.91 90 GLU A N 1
ATOM 737 C CA . GLU A 1 90 ? 6.525 12.551 -14.197 1.00 42.91 90 GLU A CA 1
ATOM 738 C C . GLU A 1 90 ? 7.179 12.399 -15.589 1.00 42.91 90 GLU A C 1
ATOM 740 O O . GLU A 1 90 ? 8.397 12.503 -15.690 1.00 42.91 90 GLU A O 1
ATOM 745 N N . GLY A 1 91 ? 6.374 12.207 -16.655 1.00 56.56 91 GLY A N 1
ATOM 746 C CA . GLY A 1 91 ? 6.775 12.287 -18.083 1.00 56.56 91 GLY A CA 1
ATOM 747 C C . GLY A 1 91 ? 6.304 11.109 -18.973 1.00 56.56 91 GLY A C 1
ATOM 748 O O . GLY A 1 91 ? 5.510 10.286 -18.545 1.00 56.56 91 GLY A O 1
ATOM 749 N N . ILE A 1 92 ? 6.726 10.985 -20.238 1.00 58.03 92 ILE A N 1
ATOM 750 C CA . ILE A 1 92 ? 6.263 9.868 -21.104 1.00 58.03 92 ILE A CA 1
ATOM 751 C C . ILE A 1 92 ? 7.051 8.596 -20.810 1.00 58.03 92 ILE A C 1
ATOM 753 O O . ILE A 1 92 ? 8.256 8.594 -21.035 1.00 58.03 92 ILE A O 1
ATOM 757 N N . LEU A 1 93 ? 6.408 7.498 -20.393 1.00 63.12 93 LEU A N 1
ATOM 758 C CA . LEU A 1 93 ? 7.121 6.267 -20.025 1.00 63.12 93 LEU A CA 1
ATOM 759 C C . LEU A 1 93 ? 7.773 5.606 -21.252 1.00 63.12 93 LEU A C 1
ATOM 761 O O . LEU A 1 93 ? 7.106 4.981 -22.079 1.00 63.12 93 LEU A O 1
ATOM 765 N N . THR A 1 94 ? 9.097 5.734 -21.365 1.00 66.69 94 THR A N 1
ATOM 766 C CA . THR A 1 94 ? 9.891 5.188 -22.480 1.00 66.69 94 THR A CA 1
ATOM 767 C C . THR A 1 94 ? 10.536 3.847 -22.152 1.00 66.69 94 THR A C 1
ATOM 769 O O . THR A 1 94 ? 10.779 3.038 -23.056 1.00 66.69 94 THR A O 1
ATOM 772 N N . SER A 1 95 ? 10.796 3.581 -20.871 1.00 63.66 95 SER A N 1
ATOM 773 C CA . SER A 1 95 ? 11.337 2.304 -20.408 1.00 63.66 95 SER A CA 1
ATOM 774 C C . SER A 1 95 ? 10.272 1.206 -20.361 1.00 63.66 95 SER A C 1
ATOM 776 O O . SER A 1 95 ? 9.087 1.473 -20.178 1.00 63.66 95 SER A O 1
ATOM 778 N N . GLY A 1 96 ? 10.705 -0.050 -20.505 1.00 70.56 96 GLY A N 1
ATOM 779 C CA . GLY A 1 96 ? 9.883 -1.214 -20.156 1.00 70.56 96 GLY A CA 1
ATOM 780 C C . GLY A 1 96 ? 9.731 -1.385 -18.639 1.00 70.56 96 GLY A C 1
ATOM 781 O O . GLY A 1 96 ? 10.110 -0.499 -17.874 1.00 70.56 96 GLY A O 1
ATOM 782 N N . ASP A 1 97 ? 9.202 -2.535 -18.213 1.00 78.44 97 ASP A N 1
ATOM 783 C CA . ASP A 1 97 ? 9.064 -2.893 -16.794 1.00 78.44 97 ASP A CA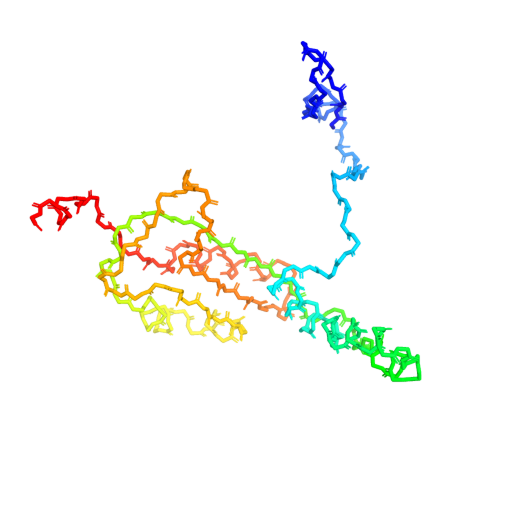 1
ATOM 784 C C . ASP A 1 97 ? 10.441 -2.861 -16.086 1.00 78.44 97 ASP A C 1
ATOM 786 O O . ASP A 1 97 ? 11.308 -3.684 -16.408 1.00 78.44 97 ASP A O 1
ATOM 790 N N . PRO A 1 98 ? 10.669 -1.941 -15.127 1.00 80.88 98 PRO A N 1
ATOM 791 C CA . PRO A 1 98 ? 11.953 -1.812 -14.433 1.00 80.88 98 PRO A CA 1
ATOM 792 C C . PRO A 1 98 ? 12.286 -3.034 -13.568 1.00 80.88 98 PRO A C 1
ATOM 794 O O . PRO A 1 98 ? 13.447 -3.258 -13.217 1.00 80.88 98 PRO A O 1
ATOM 797 N N . ALA A 1 99 ? 11.292 -3.858 -13.235 1.00 84.50 99 ALA A N 1
ATOM 798 C CA . ALA A 1 99 ? 11.459 -4.957 -12.306 1.00 84.50 99 ALA A CA 1
ATOM 799 C C . ALA A 1 99 ? 12.326 -6.098 -12.838 1.00 84.50 99 ALA A C 1
ATOM 801 O O . ALA A 1 99 ? 12.920 -6.815 -12.037 1.00 84.50 99 ALA A O 1
ATOM 802 N N . GLN A 1 100 ? 12.390 -6.303 -14.159 1.00 84.44 100 GLN A N 1
ATOM 803 C CA . GLN A 1 100 ? 13.212 -7.375 -14.723 1.00 84.44 100 GLN A CA 1
ATOM 804 C C . GLN A 1 100 ? 14.689 -7.124 -14.411 1.00 84.44 100 GLN A C 1
ATOM 806 O O . GLN A 1 100 ? 15.332 -7.951 -13.769 1.00 84.44 100 GLN A O 1
ATOM 811 N N . LYS A 1 101 ? 15.182 -5.937 -14.778 1.00 85.56 101 LYS A N 1
ATOM 812 C CA . LYS A 1 101 ? 16.550 -5.509 -14.483 1.00 85.56 101 LYS A CA 1
ATOM 813 C C . LYS A 1 101 ? 16.794 -5.432 -12.974 1.00 85.56 101 LYS A C 1
ATOM 815 O O . LYS A 1 101 ? 17.789 -5.952 -12.483 1.00 85.56 101 LYS A O 1
ATOM 820 N N . PHE A 1 102 ? 15.850 -4.859 -12.223 1.00 88.50 102 PHE A N 1
ATOM 821 C CA . PHE A 1 102 ? 15.976 -4.760 -10.769 1.00 88.50 102 PHE A CA 1
ATOM 822 C C . PHE A 1 102 ? 16.089 -6.134 -10.094 1.00 88.50 102 PHE A C 1
ATOM 824 O O . PHE A 1 102 ? 16.862 -6.294 -9.156 1.00 88.50 102 PHE A O 1
ATOM 831 N N . LYS A 1 103 ? 15.356 -7.148 -10.570 1.00 90.56 103 LYS A N 1
ATOM 832 C CA . LYS A 1 103 ? 15.433 -8.515 -10.040 1.00 90.56 103 LYS A CA 1
ATOM 833 C C . LYS A 1 103 ? 16.790 -9.168 -10.302 1.00 90.56 103 LYS A C 1
ATOM 835 O O . LYS A 1 103 ? 17.241 -9.955 -9.476 1.00 90.56 103 LYS A O 1
ATOM 840 N N . GLU A 1 104 ? 17.416 -8.872 -11.437 1.00 90.56 104 GLU A N 1
ATOM 841 C CA . GLU A 1 104 ? 18.752 -9.374 -11.772 1.00 90.56 104 GLU A CA 1
ATOM 842 C C . GLU A 1 104 ? 19.829 -8.733 -10.882 1.00 90.56 104 GLU A C 1
ATOM 844 O O . GLU A 1 104 ? 20.727 -9.428 -10.410 1.00 90.56 104 GLU A O 1
ATOM 849 N N . GLU A 1 105 ? 19.714 -7.431 -10.606 1.00 91.62 105 GLU A N 1
ATOM 850 C CA . GLU A 1 105 ? 20.702 -6.660 -9.835 1.00 91.62 105 GLU A CA 1
ATOM 851 C C . GLU A 1 105 ? 20.502 -6.756 -8.308 1.00 91.62 105 GLU A C 1
ATOM 853 O O . GLU A 1 105 ? 21.473 -6.744 -7.548 1.00 91.62 105 GLU A O 1
ATOM 858 N N . HIS A 1 106 ? 19.252 -6.871 -7.847 1.00 92.56 106 HIS A N 1
ATOM 859 C CA . HIS A 1 106 ? 18.852 -6.830 -6.433 1.00 92.56 106 HIS A CA 1
ATOM 860 C C . HIS A 1 106 ? 17.793 -7.898 -6.083 1.00 92.56 106 HIS A C 1
ATOM 862 O O . HIS A 1 106 ? 16.688 -7.563 -5.631 1.00 92.56 106 HIS A O 1
ATOM 868 N N . PRO A 1 107 ? 18.086 -9.199 -6.278 1.00 93.75 107 PRO A N 1
ATOM 869 C CA . PRO A 1 107 ? 17.112 -10.272 -6.061 1.00 93.75 107 PRO A CA 1
ATOM 870 C C . PRO A 1 107 ? 16.615 -10.349 -4.608 1.00 93.75 107 PRO A C 1
ATOM 872 O O . PRO A 1 107 ? 15.439 -10.609 -4.366 1.00 93.75 107 PRO A O 1
ATOM 875 N N . ASP A 1 108 ? 17.482 -10.057 -3.638 1.00 90.88 108 ASP A N 1
ATOM 876 C CA . ASP A 1 108 ? 17.166 -10.050 -2.208 1.00 90.88 108 ASP A CA 1
ATOM 877 C C . ASP A 1 108 ? 16.150 -8.961 -1.833 1.00 90.88 108 ASP A C 1
ATOM 879 O O . ASP A 1 108 ? 15.273 -9.175 -0.992 1.00 90.88 108 ASP A O 1
ATOM 883 N N . VAL A 1 109 ? 16.237 -7.794 -2.474 1.00 90.50 109 VAL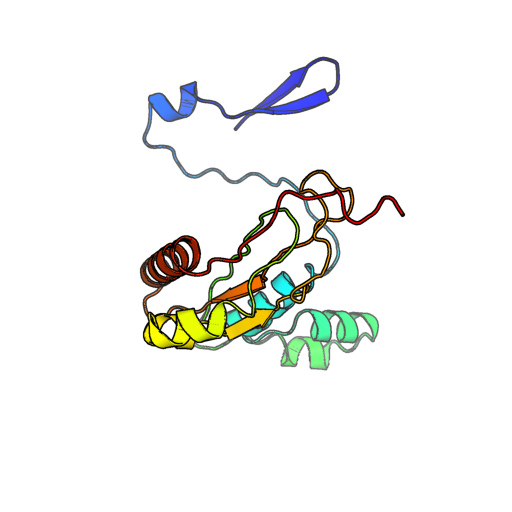 A N 1
ATOM 884 C CA . VAL A 1 109 ? 15.277 -6.701 -2.288 1.00 90.50 109 VAL A CA 1
ATOM 885 C C . VAL A 1 109 ? 13.984 -6.981 -3.050 1.00 90.50 109 VAL A C 1
ATOM 887 O O . VAL A 1 109 ? 12.904 -6.693 -2.537 1.00 90.50 109 VAL A O 1
ATOM 890 N N . MET A 1 110 ? 14.069 -7.596 -4.232 1.00 90.50 110 MET A N 1
ATOM 891 C CA . MET A 1 110 ? 12.899 -7.999 -5.015 1.00 90.50 110 MET A CA 1
ATOM 892 C C . MET A 1 110 ? 11.998 -8.984 -4.247 1.00 90.50 110 MET A C 1
ATOM 894 O O . MET A 1 110 ? 10.780 -8.819 -4.241 1.00 90.50 110 MET A O 1
ATOM 898 N N . ASP A 1 111 ? 12.576 -9.942 -3.515 1.00 90.25 111 ASP A N 1
ATOM 899 C CA . ASP A 1 111 ? 11.840 -10.910 -2.673 1.00 90.25 111 ASP A CA 1
ATOM 900 C C . ASP A 1 111 ? 11.098 -10.273 -1.478 1.00 90.25 111 ASP A C 1
ATOM 902 O O . ASP A 1 111 ? 10.264 -10.906 -0.802 1.00 90.25 111 ASP A O 1
ATOM 906 N N . ASN A 1 112 ? 11.411 -9.008 -1.198 1.00 88.19 112 ASN A N 1
ATOM 907 C CA . ASN A 1 112 ? 10.755 -8.195 -0.187 1.00 88.19 112 ASN A CA 1
ATOM 908 C C . ASN A 1 112 ? 9.629 -7.319 -0.755 1.00 88.19 112 ASN A C 1
ATOM 910 O O . ASN A 1 112 ? 8.948 -6.657 0.027 1.00 88.19 112 ASN A O 1
ATOM 914 N N . ILE A 1 113 ? 9.383 -7.334 -2.066 1.00 87.31 113 ILE A N 1
ATOM 915 C CA . ILE A 1 113 ? 8.247 -6.646 -2.684 1.00 87.31 113 ILE A CA 1
ATOM 916 C C . ILE A 1 113 ? 7.022 -7.569 -2.625 1.00 87.31 113 ILE A C 1
ATOM 918 O O . ILE A 1 113 ? 6.950 -8.580 -3.317 1.00 87.31 113 ILE A O 1
ATOM 922 N N . LEU A 1 114 ? 6.055 -7.229 -1.771 1.00 81.25 114 LEU A N 1
ATOM 923 C CA . LEU A 1 114 ? 4.809 -7.984 -1.587 1.00 81.25 114 LEU A CA 1
ATOM 924 C C . LEU A 1 114 ? 3.787 -7.694 -2.680 1.00 81.25 114 LEU A C 1
ATOM 926 O O . LEU A 1 114 ? 3.077 -8.588 -3.135 1.00 81.25 114 LEU A O 1
ATOM 930 N N . LEU A 1 115 ? 3.710 -6.430 -3.085 1.00 82.75 115 LEU A N 1
ATOM 931 C CA . LEU A 1 115 ? 2.888 -6.008 -4.202 1.00 82.75 115 LEU A CA 1
ATOM 932 C C . LEU A 1 115 ? 3.624 -5.000 -5.031 1.00 82.75 115 LEU A C 1
ATOM 934 O O . LEU A 1 115 ? 4.321 -4.121 -4.531 1.00 82.75 115 LEU A O 1
ATOM 938 N N . ARG A 1 116 ? 3.386 -5.145 -6.321 1.00 84.69 116 ARG A N 1
ATOM 939 C CA . ARG A 1 116 ? 3.895 -4.293 -7.356 1.00 84.69 116 ARG A CA 1
ATOM 940 C C . ARG A 1 116 ? 2.736 -3.942 -8.275 1.00 84.69 116 ARG A C 1
ATOM 942 O O . ARG A 1 116 ? 1.992 -4.827 -8.700 1.00 84.69 116 ARG A O 1
ATOM 949 N N . ARG A 1 117 ? 2.557 -2.6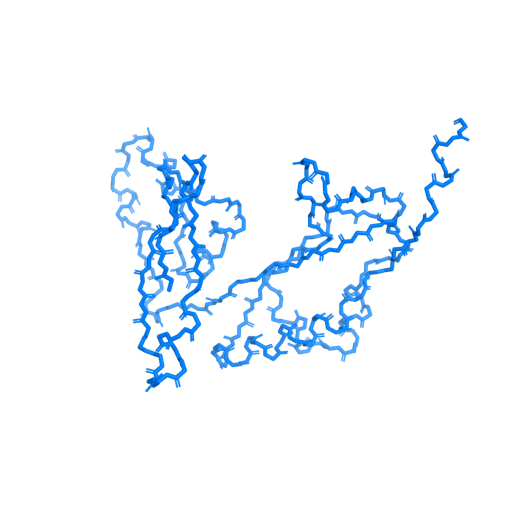52 -8.536 1.00 80.88 117 ARG A N 1
ATOM 950 C CA . ARG A 1 117 ? 1.564 -2.155 -9.481 1.00 80.88 117 ARG A CA 1
ATOM 951 C C . ARG A 1 117 ? 2.136 -1.009 -10.297 1.00 80.88 117 ARG A C 1
ATOM 953 O O . ARG A 1 117 ? 2.334 0.088 -9.778 1.00 80.88 117 ARG A O 1
ATOM 960 N N . GLU A 1 118 ? 2.304 -1.264 -11.584 1.00 80.25 118 GLU A N 1
ATOM 961 C CA . GLU A 1 118 ? 2.600 -0.287 -12.624 1.00 80.25 118 GLU A CA 1
ATOM 962 C C . GLU A 1 118 ? 1.294 0.071 -13.347 1.00 80.25 118 GLU A C 1
ATOM 964 O O . GLU A 1 118 ? 0.768 -0.744 -14.102 1.00 80.25 118 GLU A O 1
ATOM 969 N N . PRO A 1 119 ? 0.700 1.250 -13.104 1.00 77.12 119 PRO A N 1
ATOM 970 C CA . PRO A 1 119 ? -0.524 1.642 -13.795 1.00 77.12 119 PRO A CA 1
ATOM 971 C C . PRO A 1 119 ? -0.287 2.156 -15.222 1.00 77.12 119 PRO A C 1
ATOM 973 O O . PRO A 1 119 ? -1.269 2.417 -15.907 1.00 77.12 119 PRO A O 1
ATOM 976 N N . PHE A 1 120 ? 0.971 2.300 -15.647 1.00 79.69 120 PHE A N 1
ATOM 977 C CA . PHE A 1 120 ? 1.363 2.757 -16.979 1.00 79.69 120 PHE A CA 1
ATOM 978 C C . PHE A 1 120 ? 2.208 1.694 -17.673 1.00 79.69 120 PHE A C 1
ATOM 980 O O . PHE A 1 120 ? 3.080 1.079 -17.055 1.00 79.69 120 PHE A O 1
ATOM 987 N N . ALA A 1 121 ? 1.965 1.508 -18.962 1.00 81.75 121 ALA A N 1
ATOM 988 C CA . ALA A 1 121 ? 2.788 0.724 -19.862 1.00 81.75 121 ALA A CA 1
ATOM 989 C C . ALA A 1 121 ? 3.694 1.635 -20.703 1.00 81.75 121 ALA A C 1
ATOM 991 O O . ALA A 1 121 ? 3.493 2.846 -20.807 1.00 81.75 121 ALA A O 1
ATOM 992 N N . LYS A 1 122 ? 4.717 1.041 -21.326 1.00 80.75 122 LYS A N 1
ATOM 993 C CA . LYS A 1 122 ? 5.580 1.755 -22.272 1.00 80.75 122 LYS A CA 1
ATOM 994 C C . LYS A 1 122 ? 4.730 2.400 -23.372 1.00 80.75 122 LYS A C 1
ATOM 996 O O . LYS A 1 122 ? 3.978 1.702 -24.049 1.00 80.75 122 LYS A O 1
ATOM 1001 N N . GLY A 1 123 ? 4.923 3.699 -23.589 1.00 78.12 123 GLY A N 1
ATOM 1002 C CA . GLY A 1 123 ? 4.162 4.493 -24.556 1.00 78.12 123 GLY A CA 1
ATOM 1003 C C . GLY A 1 123 ? 2.939 5.201 -23.971 1.00 78.12 123 GLY A C 1
ATOM 1004 O O . GLY A 1 123 ? 2.383 6.064 -24.647 1.00 78.12 123 GLY A O 1
ATOM 1005 N N . ASP A 1 124 ? 2.550 4.906 -22.727 1.00 81.31 124 ASP A N 1
ATOM 1006 C CA . ASP A 1 124 ? 1.488 5.653 -22.061 1.00 81.31 124 ASP A CA 1
ATOM 1007 C C . ASP A 1 124 ? 1.963 7.057 -21.668 1.00 81.31 124 ASP A C 1
ATOM 1009 O O . ASP A 1 124 ? 3.099 7.280 -21.231 1.00 81.31 124 ASP A O 1
ATOM 1013 N N . PHE A 1 125 ? 1.044 8.014 -21.779 1.00 79.75 125 PHE A N 1
ATOM 1014 C CA . PHE A 1 125 ? 1.241 9.358 -21.257 1.00 79.75 125 PHE A CA 1
ATOM 1015 C C . PHE A 1 125 ? 1.047 9.365 -19.739 1.00 79.75 125 PHE A C 1
ATOM 1017 O O . PHE A 1 125 ? -0.035 9.030 -19.247 1.00 79.75 125 PHE A O 1
ATOM 1024 N N . VAL A 1 126 ? 2.068 9.798 -18.998 1.00 78.12 126 VAL A N 1
ATOM 1025 C CA . VAL A 1 126 ? 1.963 10.014 -17.552 1.00 78.12 126 VAL A CA 1
ATOM 1026 C C . VAL A 1 126 ? 1.672 11.495 -17.316 1.00 78.12 126 VAL A C 1
ATOM 1028 O O . VAL A 1 126 ? 2.491 12.345 -17.673 1.00 78.12 126 VAL A O 1
ATOM 1031 N N . PRO A 1 127 ? 0.517 11.833 -16.717 1.00 71.88 127 PRO A N 1
ATOM 1032 C CA . PRO A 1 127 ? 0.182 13.212 -16.393 1.00 71.88 127 PRO A CA 1
ATOM 1033 C C . PRO A 1 127 ? 1.226 13.869 -15.486 1.00 71.88 127 PRO A C 1
ATOM 1035 O O . PRO A 1 127 ? 1.816 13.211 -14.628 1.00 71.88 127 PRO A O 1
ATOM 1038 N N . SER A 1 128 ? 1.380 15.190 -15.620 1.00 68.88 128 SER A N 1
ATOM 1039 C CA . SER A 1 128 ? 2.217 15.992 -14.718 1.00 68.88 128 SER A CA 1
ATOM 1040 C C . SER A 1 128 ? 1.804 15.795 -13.241 1.00 68.88 128 SER A C 1
ATOM 1042 O O . SER A 1 128 ? 0.614 15.625 -12.966 1.00 68.88 128 SER A O 1
ATOM 1044 N N . PRO A 1 129 ? 2.716 15.904 -12.253 1.00 65.25 129 PRO A N 1
ATOM 1045 C CA . PRO A 1 129 ? 2.433 15.842 -10.823 1.00 65.25 129 PRO A CA 1
ATOM 1046 C C . PRO A 1 129 ? 1.481 16.939 -10.362 1.00 65.25 129 PRO A C 1
ATOM 1048 O O . PRO A 1 129 ? 0.873 16.806 -9.303 1.00 65.25 129 PRO A O 1
ATOM 1051 N N . ASN A 1 130 ? 1.362 18.012 -11.152 1.00 66.19 130 ASN A N 1
ATOM 1052 C CA . ASN A 1 130 ? 0.436 19.116 -10.924 1.00 66.19 130 ASN A CA 1
ATOM 1053 C C . ASN A 1 130 ? -0.964 18.855 -11.504 1.00 66.19 130 ASN A C 1
ATOM 1055 O O . ASN A 1 130 ? -1.862 19.679 -11.330 1.00 66.19 130 ASN A O 1
ATOM 1059 N N . ALA A 1 131 ? -1.170 17.737 -12.208 1.00 69.50 131 ALA A N 1
ATOM 1060 C CA . ALA A 1 131 ? -2.484 17.351 -12.694 1.00 69.50 131 ALA A CA 1
ATOM 1061 C C . ALA A 1 131 ? -3.447 17.100 -11.513 1.00 69.50 131 ALA A C 1
ATOM 1063 O O . ALA A 1 131 ? -3.033 16.647 -10.443 1.00 69.50 131 ALA A O 1
ATOM 1064 N N . PRO A 1 132 ? -4.758 17.349 -11.691 1.00 66.69 132 PRO A N 1
ATOM 1065 C CA . PRO A 1 132 ? -5.755 17.089 -10.649 1.00 66.69 132 PRO A CA 1
ATOM 1066 C C . PRO A 1 132 ? -5.896 15.590 -10.347 1.00 66.69 132 PRO A C 1
ATOM 1068 O O . PRO A 1 132 ? -6.319 15.194 -9.260 1.00 66.69 132 PRO A O 1
ATOM 1071 N N . THR A 1 133 ? -5.534 14.744 -11.311 1.00 64.69 133 THR A N 1
ATOM 1072 C CA . THR A 1 133 ? -5.340 13.313 -11.112 1.00 64.69 133 THR A CA 1
ATOM 1073 C C . THR A 1 133 ? -3.956 13.077 -10.542 1.00 64.69 133 THR A C 1
ATOM 1075 O O . THR A 1 133 ? -2.989 13.653 -11.025 1.00 64.69 133 THR A O 1
ATOM 1078 N N . MET A 1 134 ? -3.860 12.193 -9.555 1.00 58.84 134 MET A N 1
ATOM 1079 C CA . MET A 1 134 ? -2.627 11.928 -8.821 1.00 58.84 134 MET A CA 1
ATOM 1080 C C . MET A 1 134 ? -2.070 10.548 -9.212 1.00 58.84 134 MET A C 1
ATOM 1082 O O . MET A 1 134 ? -2.230 9.593 -8.445 1.00 58.84 134 MET A O 1
ATOM 1086 N N . PRO A 1 135 ? -1.504 10.387 -10.423 1.00 63.97 135 PRO A N 1
ATOM 1087 C CA . PRO A 1 135 ? -0.973 9.108 -10.854 1.00 63.97 135 PRO A CA 1
ATOM 1088 C C . PRO A 1 135 ? 0.308 8.772 -10.085 1.00 63.97 135 PRO A C 1
ATOM 1090 O O . PRO A 1 135 ? 1.162 9.622 -9.846 1.00 63.97 135 PRO A O 1
ATOM 1093 N N . PHE A 1 136 ? 0.439 7.509 -9.698 1.00 70.94 136 PHE A N 1
ATOM 1094 C CA . PHE A 1 136 ? 1.693 6.947 -9.204 1.00 70.94 136 PHE A CA 1
ATOM 1095 C C . PHE A 1 136 ? 2.313 6.154 -10.352 1.00 70.94 136 PHE A C 1
ATOM 1097 O O . PHE A 1 136 ? 1.626 5.304 -10.901 1.00 70.94 136 PHE A O 1
ATOM 1104 N N . LEU A 1 137 ? 3.575 6.389 -10.711 1.00 73.75 137 LEU A N 1
ATOM 1105 C CA . LEU A 1 137 ? 4.254 5.594 -11.751 1.00 73.75 137 LEU A CA 1
ATOM 1106 C C . LEU A 1 137 ? 4.428 4.130 -11.358 1.00 73.75 137 LEU A C 1
ATOM 1108 O O . LEU A 1 137 ? 4.365 3.225 -12.184 1.00 73.75 137 LEU A O 1
ATOM 1112 N N . SER A 1 138 ? 4.667 3.896 -10.075 1.00 77.75 138 SER A N 1
ATOM 1113 C CA . SER A 1 138 ? 4.782 2.566 -9.503 1.00 77.75 138 SER A CA 1
ATOM 1114 C C . SER A 1 138 ? 4.314 2.626 -8.061 1.00 77.75 138 SER A C 1
ATOM 1116 O O . SER A 1 138 ? 4.660 3.548 -7.317 1.00 77.75 138 SER A O 1
ATOM 1118 N N . VAL A 1 139 ? 3.530 1.632 -7.661 1.00 78.94 139 VAL A N 1
ATOM 1119 C CA . VAL A 1 139 ? 3.205 1.400 -6.257 1.00 78.94 139 VAL A CA 1
ATOM 1120 C C . VAL A 1 139 ? 3.793 0.069 -5.845 1.00 78.94 139 VAL A C 1
ATOM 1122 O O . VAL A 1 139 ? 3.480 -0.965 -6.433 1.00 78.94 139 VAL A O 1
ATOM 1125 N N . LEU A 1 140 ? 4.666 0.130 -4.845 1.00 83.75 140 LEU A N 1
ATOM 1126 C CA . LEU A 1 140 ? 5.403 -1.002 -4.316 1.00 83.75 140 LEU A CA 1
ATOM 1127 C C . LEU A 1 140 ? 5.090 -1.108 -2.834 1.00 83.75 140 LEU A C 1
ATOM 1129 O O . 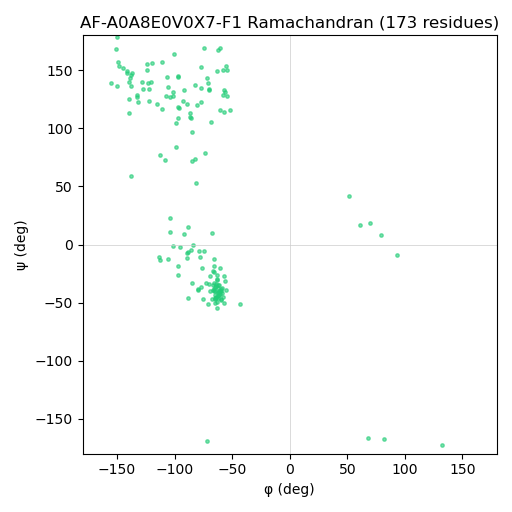LEU A 1 140 ? 5.330 -0.153 -2.106 1.00 83.75 140 LEU A O 1
ATOM 1133 N N . ILE A 1 141 ? 4.600 -2.256 -2.390 1.00 80.50 141 ILE A N 1
ATOM 1134 C CA . ILE A 1 141 ? 4.435 -2.531 -0.965 1.00 80.50 141 ILE A CA 1
ATOM 1135 C C . ILE A 1 141 ? 5.547 -3.479 -0.550 1.00 80.50 141 ILE A C 1
ATOM 1137 O O . ILE A 1 141 ? 5.755 -4.523 -1.173 1.00 80.50 141 ILE A O 1
ATOM 1141 N N . LEU A 1 142 ? 6.280 -3.090 0.485 1.00 82.69 142 LEU A N 1
ATOM 1142 C CA . LEU A 1 142 ? 7.518 -3.735 0.891 1.00 82.69 142 LEU A CA 1
ATOM 1143 C C . LEU A 1 142 ? 7.350 -4.455 2.224 1.00 82.69 142 LEU A C 1
ATOM 1145 O O . LEU A 1 142 ? 6.513 -4.111 3.052 1.00 82.69 142 LEU A O 1
ATOM 1149 N N . ARG A 1 143 ? 8.206 -5.443 2.458 1.00 81.88 143 ARG A N 1
ATOM 1150 C CA . ARG A 1 143 ? 8.386 -6.054 3.770 1.00 81.88 143 ARG A CA 1
ATOM 1151 C C . ARG A 1 143 ? 9.827 -5.991 4.228 1.00 81.88 143 ARG A C 1
ATOM 1153 O O . ARG A 1 143 ? 10.753 -5.981 3.429 1.00 81.88 143 ARG A O 1
ATOM 1160 N N . SER A 1 144 ? 10.021 -6.037 5.539 1.00 82.94 144 SER A N 1
ATOM 1161 C CA . SER A 1 144 ? 11.332 -6.266 6.134 1.00 82.94 144 SER A CA 1
ATOM 1162 C C .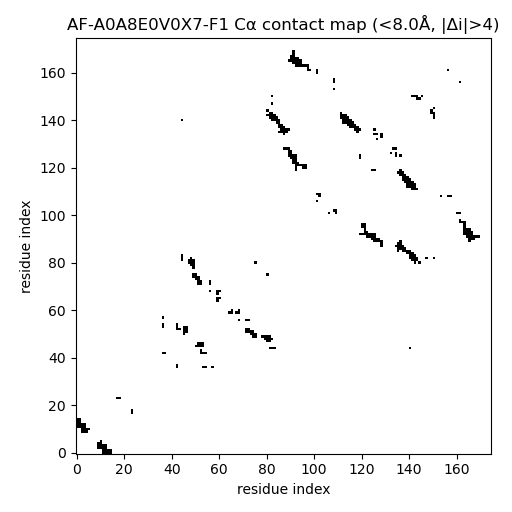 SER A 1 144 ? 11.192 -7.193 7.327 1.00 82.94 144 SER A C 1
ATOM 1164 O O . SER A 1 144 ? 10.470 -6.895 8.273 1.00 82.94 144 SER A O 1
ATOM 1166 N N . LYS A 1 145 ? 11.945 -8.295 7.312 1.00 78.88 145 LYS A N 1
ATOM 1167 C CA . LYS A 1 145 ? 12.096 -9.179 8.480 1.00 78.88 145 LYS A CA 1
ATOM 1168 C C . LYS A 1 145 ? 13.068 -8.612 9.524 1.00 78.88 145 LYS A C 1
ATOM 1170 O O . LYS A 1 145 ? 13.127 -9.111 10.638 1.00 78.88 145 LYS A O 1
ATOM 1175 N N . ASN A 1 146 ? 13.800 -7.554 9.170 1.00 81.81 146 ASN A N 1
ATOM 1176 C CA . ASN A 1 146 ? 14.832 -6.920 9.994 1.00 81.81 146 ASN A CA 1
ATOM 1177 C C . ASN A 1 146 ? 14.340 -5.596 10.610 1.00 81.81 146 ASN A C 1
ATOM 1179 O O . ASN A 1 146 ? 15.131 -4.698 10.898 1.00 81.81 146 ASN A O 1
ATOM 1183 N N . GLY A 1 147 ? 13.019 -5.432 10.734 1.00 77.62 147 GLY A N 1
ATOM 1184 C CA . GLY A 1 147 ? 12.384 -4.219 11.242 1.00 77.62 147 GLY A CA 1
ATOM 1185 C C . GLY A 1 147 ? 12.539 -2.999 10.325 1.00 77.62 147 GLY A C 1
ATOM 1186 O O . GLY A 1 147 ? 12.942 -3.104 9.159 1.00 77.62 147 GLY A O 1
ATOM 1187 N N . ARG A 1 148 ? 12.217 -1.822 10.878 1.00 78.50 148 ARG A N 1
ATOM 1188 C CA . ARG A 1 148 ? 12.180 -0.531 10.168 1.00 78.50 148 ARG A CA 1
ATOM 1189 C C . ARG A 1 148 ? 13.493 -0.188 9.469 1.00 78.50 148 ARG A C 1
ATOM 1191 O O . ARG A 1 148 ? 13.481 0.336 8.364 1.00 78.50 148 ARG A O 1
ATOM 1198 N N . GLU A 1 149 ? 14.629 -0.477 10.093 1.00 80.69 149 GLU A N 1
ATOM 1199 C CA . GLU A 1 149 ? 15.940 -0.160 9.524 1.00 80.69 149 GLU A CA 1
ATOM 1200 C C . GLU A 1 149 ? 16.200 -0.940 8.224 1.00 80.69 149 GLU A C 1
ATOM 1202 O O . GLU A 1 149 ? 16.602 -0.359 7.217 1.00 80.69 149 GLU A O 1
ATOM 1207 N N . GLY A 1 150 ? 15.892 -2.243 8.213 1.00 84.75 150 GLY A N 1
ATOM 1208 C CA . GLY A 1 150 ? 15.990 -3.072 7.008 1.00 84.75 150 GLY A CA 1
ATOM 1209 C C . GLY A 1 150 ? 15.032 -2.632 5.900 1.00 84.75 150 GLY A C 1
ATOM 1210 O O . GLY A 1 150 ? 15.389 -2.674 4.721 1.00 84.75 150 GLY A O 1
ATOM 1211 N N . LEU A 1 151 ? 13.852 -2.138 6.277 1.00 83.25 151 LEU A N 1
ATOM 1212 C CA . LEU A 1 151 ? 12.899 -1.592 5.320 1.00 83.25 151 LEU A CA 1
ATOM 1213 C C . LEU A 1 151 ? 13.420 -0.307 4.679 1.00 83.25 151 LEU A C 1
ATOM 1215 O O . LEU A 1 151 ? 13.388 -0.180 3.461 1.00 83.25 151 LEU A O 1
ATOM 1219 N N . LEU A 1 152 ? 13.936 0.626 5.483 1.00 84.00 152 LEU A N 1
ATOM 1220 C CA . LEU A 1 152 ? 14.481 1.890 4.987 1.00 84.00 152 LEU A CA 1
ATOM 1221 C C . LEU A 1 152 ? 15.688 1.666 4.069 1.00 84.00 152 LEU A C 1
ATOM 1223 O O . LEU A 1 152 ? 15.833 2.376 3.076 1.00 84.00 152 LEU A O 1
ATOM 1227 N N . ARG A 1 153 ? 16.516 0.649 4.346 1.00 87.88 153 ARG A N 1
ATOM 1228 C CA . ARG A 1 153 ? 17.582 0.225 3.424 1.00 87.88 153 ARG A CA 1
ATOM 1229 C C . ARG A 1 153 ? 17.027 -0.284 2.096 1.00 87.88 153 ARG A C 1
ATOM 1231 O O . ARG A 1 153 ? 17.464 0.176 1.048 1.00 87.88 153 ARG A O 1
ATOM 1238 N N . SER A 1 154 ? 16.050 -1.189 2.143 1.00 87.88 154 SER A N 1
ATOM 1239 C CA . SER A 1 154 ? 15.398 -1.728 0.939 1.00 87.88 154 SER A CA 1
ATOM 1240 C C . SER A 1 154 ? 14.753 -0.610 0.115 1.00 87.88 154 SER A C 1
ATOM 1242 O O . SER A 1 154 ? 14.911 -0.557 -1.101 1.00 87.88 154 SER A O 1
ATOM 1244 N N . MET A 1 155 ? 14.107 0.347 0.790 1.00 84.50 155 MET A N 1
ATOM 1245 C CA . MET A 1 155 ? 13.543 1.543 0.170 1.00 84.50 155 MET A CA 1
ATOM 1246 C C . MET A 1 155 ? 14.618 2.374 -0.531 1.00 84.50 155 MET A C 1
ATOM 1248 O O . MET A 1 155 ? 14.406 2.773 -1.670 1.00 84.50 155 MET A O 1
ATOM 1252 N N . ALA A 1 156 ? 15.757 2.632 0.114 1.00 85.44 156 ALA A N 1
ATOM 1253 C CA . ALA A 1 156 ? 16.836 3.408 -0.494 1.00 85.44 156 ALA A CA 1
ATOM 1254 C C . ALA A 1 156 ? 17.388 2.725 -1.761 1.00 85.44 156 ALA A C 1
ATOM 1256 O O . ALA A 1 156 ? 17.620 3.395 -2.766 1.00 85.44 156 ALA A O 1
ATOM 1257 N N . ILE A 1 157 ? 17.526 1.393 -1.744 1.00 89.12 157 ILE A N 1
ATOM 1258 C CA . ILE A 1 157 ? 17.963 0.609 -2.911 1.00 89.12 157 ILE A CA 1
ATOM 1259 C C . ILE A 1 157 ? 16.942 0.713 -4.049 1.00 89.12 157 ILE A C 1
ATOM 1261 O O . ILE A 1 157 ? 17.322 0.981 -5.186 1.00 89.12 157 ILE A O 1
ATOM 1265 N N . ILE A 1 158 ? 15.649 0.558 -3.752 1.00 86.38 158 ILE A N 1
ATOM 1266 C CA . ILE A 1 158 ? 14.573 0.710 -4.742 1.00 86.38 158 ILE A CA 1
ATOM 1267 C C . ILE A 1 158 ? 14.547 2.135 -5.290 1.00 86.38 158 ILE A C 1
ATOM 1269 O O . ILE A 1 158 ? 14.484 2.329 -6.496 1.00 86.38 158 ILE A O 1
ATOM 1273 N N . GLN A 1 159 ? 14.641 3.155 -4.440 1.00 81.31 159 GLN A N 1
ATOM 1274 C CA . GLN A 1 159 ? 14.631 4.546 -4.891 1.00 81.31 159 GLN A CA 1
ATOM 1275 C C . GLN A 1 159 ? 15.770 4.846 -5.871 1.00 81.31 159 GLN A C 1
ATOM 1277 O O . GLN A 1 159 ? 15.568 5.580 -6.840 1.00 81.31 159 GLN A O 1
ATOM 1282 N N . HIS A 1 160 ? 16.942 4.253 -5.647 1.00 81.94 160 HIS A N 1
ATOM 1283 C CA . HIS A 1 160 ? 18.102 4.458 -6.502 1.00 81.94 160 HIS A CA 1
ATOM 1284 C C . HIS A 1 160 ? 18.068 3.634 -7.799 1.00 81.94 160 HIS A C 1
ATOM 1286 O O . HIS A 1 160 ? 18.463 4.148 -8.840 1.00 81.94 160 HIS A O 1
ATOM 1292 N N . ASN A 1 161 ? 17.586 2.387 -7.753 1.00 84.00 161 ASN A N 1
ATOM 1293 C CA . ASN A 1 161 ? 17.751 1.431 -8.859 1.00 84.00 161 ASN A CA 1
ATOM 1294 C C . ASN A 1 161 ? 16.439 1.059 -9.577 1.00 84.00 161 ASN A C 1
ATOM 1296 O O . ASN A 1 161 ? 16.473 0.502 -10.672 1.00 84.00 161 ASN A O 1
ATOM 1300 N N . TRP A 1 162 ? 15.273 1.384 -9.009 1.00 80.44 162 TRP A N 1
ATOM 1301 C CA . TRP A 1 162 ? 13.967 1.223 -9.660 1.00 80.44 162 TRP A CA 1
ATOM 1302 C C . TRP A 1 162 ? 13.698 2.406 -10.589 1.00 80.44 162 TRP A C 1
ATOM 1304 O O . TRP A 1 162 ? 12.950 3.331 -10.257 1.00 80.44 162 TRP A O 1
ATOM 1314 N N . LEU A 1 163 ? 14.398 2.409 -11.719 1.00 72.94 163 LEU A N 1
ATOM 1315 C CA . LEU A 1 163 ? 14.426 3.524 -12.656 1.00 72.94 163 LEU A CA 1
ATOM 1316 C C . LEU A 1 163 ? 13.430 3.301 -13.791 1.00 72.94 163 LEU A C 1
ATOM 1318 O O . LEU A 1 163 ? 13.565 2.366 -14.579 1.00 72.94 163 LEU A O 1
ATOM 1322 N N . THR A 1 164 ? 12.462 4.204 -13.897 1.00 67.25 164 THR A N 1
ATOM 1323 C CA . THR A 1 164 ? 11.639 4.381 -15.093 1.00 67.25 164 THR A CA 1
ATOM 1324 C C . THR A 1 164 ? 12.149 5.583 -15.872 1.00 67.25 164 THR A C 1
ATOM 1326 O O . THR A 1 164 ? 12.377 6.642 -15.295 1.00 67.25 164 THR A O 1
ATOM 1329 N N . HIS A 1 165 ? 12.347 5.430 -17.178 1.00 67.75 165 HIS A N 1
ATOM 1330 C CA . HIS A 1 165 ? 12.781 6.529 -18.035 1.00 67.75 165 HIS A CA 1
ATOM 1331 C C . HIS A 1 165 ? 11.567 7.229 -18.626 1.00 67.75 165 HIS A C 1
ATOM 1333 O O . HIS A 1 165 ? 10.646 6.576 -19.124 1.00 67.75 165 HIS A O 1
ATOM 1339 N N . LEU A 1 166 ? 11.588 8.557 -18.556 1.00 65.00 166 LEU A N 1
ATOM 1340 C CA . LEU A 1 166 ?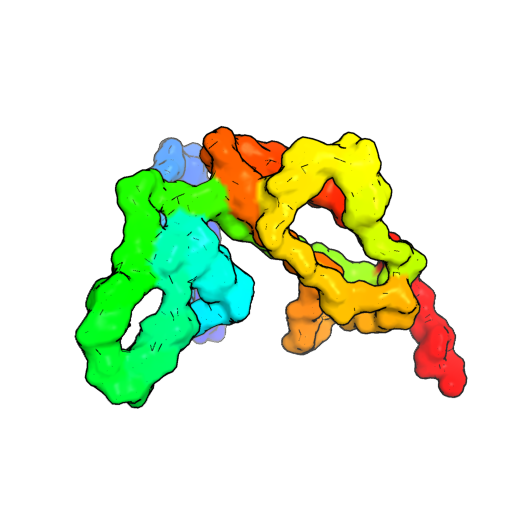 10.515 9.419 -19.017 1.00 65.00 166 LEU A CA 1
ATOM 1341 C C . LEU A 1 166 ? 11.093 10.372 -20.074 1.00 65.00 166 LEU A C 1
ATOM 1343 O O . LEU A 1 166 ? 12.191 10.885 -19.874 1.00 65.00 166 LEU A O 1
ATOM 1347 N N . ASN A 1 167 ? 10.419 10.547 -21.215 1.00 64.56 167 ASN A N 1
ATOM 1348 C CA . ASN A 1 167 ? 10.790 11.574 -22.200 1.00 64.56 167 ASN A CA 1
ATOM 1349 C C . ASN A 1 167 ? 9.925 12.823 -22.015 1.00 64.56 167 ASN A C 1
ATOM 1351 O O . ASN A 1 167 ? 8.718 12.707 -21.789 1.00 64.56 167 ASN A O 1
ATOM 1355 N N . ASP A 1 168 ? 10.534 13.990 -22.224 1.00 53.19 168 ASP A N 1
ATOM 1356 C CA . ASP A 1 168 ? 9.872 15.302 -22.181 1.00 53.19 168 ASP A CA 1
ATOM 1357 C C . ASP A 1 168 ? 9.175 15.681 -23.507 1.00 53.19 168 ASP A C 1
ATOM 1359 O O . ASP A 1 168 ? 8.562 16.744 -23.615 1.00 53.19 168 ASP A O 1
ATOM 1363 N N . ASP A 1 169 ? 9.246 14.823 -24.531 1.00 45.19 169 ASP A N 1
ATOM 1364 C CA . ASP A 1 169 ? 8.698 15.092 -25.865 1.00 45.19 169 ASP A CA 1
ATOM 1365 C C . ASP A 1 169 ? 7.159 15.004 -25.898 1.00 45.19 169 ASP A C 1
ATOM 1367 O O . ASP A 1 169 ? 6.558 14.064 -26.414 1.00 45.19 169 ASP A O 1
ATOM 1371 N N . CYS A 1 170 ? 6.494 16.057 -25.421 1.00 42.09 170 CYS A N 1
ATOM 1372 C CA . CYS A 1 170 ? 5.063 16.319 -25.632 1.00 42.09 170 CYS A CA 1
ATOM 1373 C C . CYS A 1 170 ? 4.700 16.653 -27.100 1.00 42.09 170 CYS A C 1
ATOM 1375 O O . CYS A 1 170 ? 3.577 17.068 -27.382 1.00 42.09 170 CYS A O 1
ATOM 1377 N N . SER A 1 171 ? 5.619 16.484 -28.055 1.00 39.75 171 SER A N 1
ATOM 1378 C CA . SER A 1 171 ? 5.426 16.794 -29.480 1.00 39.75 171 SER A CA 1
ATOM 1379 C C . SER A 1 171 ? 4.542 15.784 -30.228 1.00 39.75 171 SER A C 1
ATOM 1381 O O . SER A 1 171 ? 4.187 16.023 -31.379 1.00 39.75 171 SER A O 1
ATOM 1383 N N . VAL A 1 172 ? 4.134 14.683 -29.586 1.00 42.66 172 VAL A N 1
ATOM 1384 C CA . VAL A 1 172 ? 3.401 13.578 -30.239 1.00 42.66 172 VAL A CA 1
ATOM 1385 C C . VAL A 1 172 ? 1.869 13.760 -30.228 1.00 42.66 172 VAL A C 1
ATOM 1387 O O . VAL A 1 172 ? 1.165 13.017 -30.901 1.00 42.66 172 VAL A O 1
ATOM 1390 N N . PHE A 1 173 ? 1.328 14.772 -29.535 1.00 38.53 173 PHE A N 1
ATOM 1391 C CA . PHE A 1 173 ? -0.128 15.020 -29.463 1.00 38.53 173 PHE A CA 1
ATOM 1392 C C . PHE A 1 173 ? -0.633 16.189 -30.327 1.00 38.53 173 PHE A C 1
ATOM 1394 O O . PHE A 1 173 ? -1.787 16.595 -30.199 1.00 38.53 173 PHE A O 1
ATOM 1401 N N . LEU A 1 174 ? 0.204 16.724 -31.220 1.00 32.56 174 LEU A N 1
ATOM 1402 C CA . LEU A 1 174 ? -0.214 17.665 -32.262 1.00 32.56 174 LEU A CA 1
ATOM 1403 C C . LEU A 1 174 ? -0.069 17.002 -33.636 1.00 32.56 174 LEU A C 1
ATOM 1405 O O . LEU A 1 174 ? 0.895 17.267 -34.347 1.00 32.56 174 LEU A O 1
ATOM 1409 N N . ASN A 1 175 ? -1.010 16.118 -33.970 1.00 31.06 175 ASN A N 1
ATOM 1410 C CA . ASN A 1 175 ? -1.457 15.828 -35.338 1.00 31.06 175 ASN A CA 1
ATOM 1411 C C . ASN A 1 175 ? -2.838 15.174 -35.302 1.00 31.06 175 ASN A C 1
ATOM 1413 O O . ASN A 1 175 ? -2.999 14.190 -34.547 1.00 31.06 175 ASN A O 1
#

Sequence (175 aa):
MKYVEENSILYLQYNVTRDKQQRPKPSIFLIKVNPRPPGYYGLTSLAWTYGVDYFALHVLHALGDEARIRALSEPFMCGPQYDDLSRREEGILTSGDPAQKFKEEHPDVMDNILLRREPFAKGDFVPSPNAPTMPFLSVL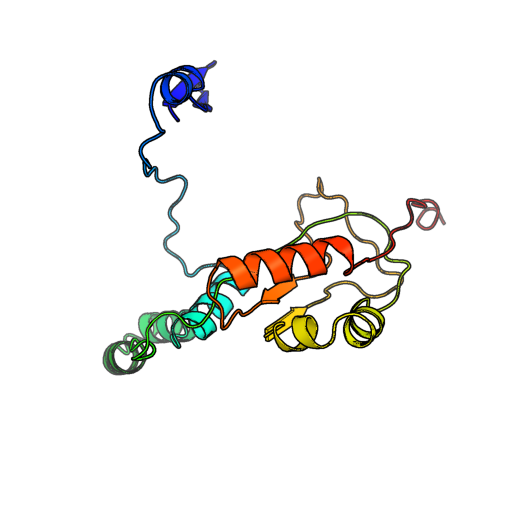ILRSKNGREGLLRSMAIIQHNWLTHLNDDCSVFLN

Foldseek 3Di:
DDWDADPNDTDDDDDPPVVVPDVDDDDDDDDDDDPDDDPPVSQVQCCQQWVARVVVLVVCVVVVVVVVNVVRVHGDPVHTFFDADADADAAQFQDAQLVVVCCVVPVVLSVFFPDKDQPDGHRDHGDDCPDPDHDGRMGTTGGDPPPPVRVVVSVVSCVVRVDTDHDHCPVPPPD

Secondary structure (DSSP, 8-state):
-EEEEETTEEEEE--HHHHTSS------------SSPPPHHHHHHHHHHHS--HHHHHHHHHTT-HHHHHHH----TT------------EEE-S--HHHHHHHH-HHHHTTEEEEE----TTPEEPPTTSSS---S-EEEE--TTHHHHHHHHHHHHHHH-PPPEE--GGGG--

Nearest PDB structures (foldseek):
  3vot-assembly1_A  TM=6.154E-01  e=1.018E-01  Bacillus licheniformis DSM 13 = ATCC 14580
  3vot-assembly2_B  TM=6.063E-01  e=2.405E-01  Bacillus licheniformis DSM 13 = ATCC 14580
  8gk8-assembly1_C  TM=4.313E-01  e=4.711E+00  Staphylococcus aureus

Solvent-accessible surface area (backbone atoms only — not comparable to full-atom values): 10733 Å² total; per-residue (Å²): 106,44,82,46,74,56,96,94,40,83,40,83,40,78,49,68,73,66,53,74,76,41,86,71,72,91,79,88,80,89,90,80,86,70,103,59,79,65,60,71,68,58,35,52,46,41,24,62,15,29,57,28,52,56,62,61,41,50,53,31,58,76,69,67,38,59,70,59,38,61,72,52,65,54,56,45,93,86,48,75,60,47,62,77,62,80,56,76,69,65,35,32,31,69,38,68,77,41,61,63,62,36,38,75,78,37,47,77,55,47,76,26,50,80,40,80,45,63,81,61,55,64,76,36,80,45,69,52,84,84,41,96,61,84,74,48,59,43,42,47,35,44,44,32,97,64,46,70,66,45,33,53,51,46,48,52,51,44,70,72,58,58,59,74,44,52,45,87,74,74,73,79,79,77,124

Radius of gyration: 21.02 Å; Cα contacts (8 Å, |Δi|>4): 213; chains: 1; bounding box: 46×50×59 Å